Protein AF-A0A495Y9P1-F1 (afdb_monomer_lite)

Secondary structure (DSSP, 8-state):
------S----HHHHHHHHHHHHT--------GGG--TT--S------HHHHHH-TT-PPPPHHHHHHHHH---

Sequence (74 aa):
TVNVCSGVAHSLTDIVDMCREISGHDLSVEVNPAFVRANEVK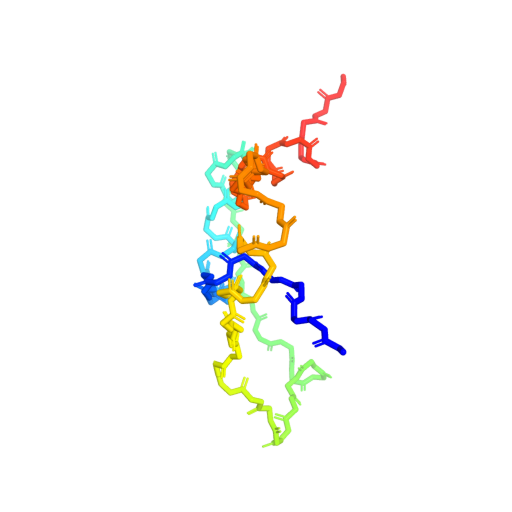MLTGVRGKLRAAVPDIAPIDLRSTLRWMLATD

Radius of gyration: 15.87 Å; chains: 1; bounding box: 38×26×42 Å

Foldseek 3Di:
DFDDFPQDKDDPVRVVVLLCVLQVDDDDDDDDVVPDDPPDDRIDGDDRPVVCVVPVPDDDDDPSNVSNVVNDDD

pLDDT: mean 94.15, std 6.04, range [54.16, 97.75]

Structure (mmCIF, N/CA/C/O backbone):
data_AF-A0A495Y9P1-F1
#
_entry.id   AF-A0A495Y9P1-F1
#
loop_
_atom_site.group_PDB
_atom_site.id
_atom_site.type_symbol
_atom_site.label_atom_id
_atom_site.label_alt_id
_atom_site.label_comp_id
_atom_site.label_asym_id
_atom_site.label_entity_id
_atom_site.label_seq_id
_atom_site.pdbx_PDB_ins_code
_atom_site.Cartn_x
_atom_site.Cartn_y
_atom_site.Cartn_z
_atom_site.occupancy
_atom_site.B_iso_or_equiv
_atom_site.auth_seq_id
_atom_site.auth_comp_id
_atom_site.auth_asym_id
_atom_site.auth_atom_id
_atom_site.pdbx_PDB_model_num
ATOM 1 N N . THR A 1 1 ? 1.670 3.060 -23.769 1.00 94.94 1 THR A N 1
ATOM 2 C CA . THR A 1 1 ? 1.260 3.028 -22.348 1.00 94.94 1 THR A CA 1
ATOM 3 C C . THR A 1 1 ? 2.202 2.161 -21.541 1.00 94.94 1 THR A C 1
ATOM 5 O O . THR A 1 1 ? 2.610 1.108 -22.030 1.00 94.94 1 THR A O 1
ATOM 8 N N . VAL A 1 2 ? 2.560 2.603 -20.336 1.00 97.06 2 VAL A N 1
ATOM 9 C CA . VAL A 1 2 ? 3.487 1.927 -19.415 1.00 97.06 2 VAL A CA 1
ATOM 10 C C . VAL A 1 2 ? 2.857 1.921 -18.021 1.00 97.06 2 VAL A C 1
ATOM 12 O O . VAL A 1 2 ? 2.349 2.950 -17.588 1.00 97.06 2 VAL A O 1
ATOM 15 N N . ASN A 1 3 ? 2.879 0.778 -17.330 1.00 97.12 3 ASN A N 1
ATOM 16 C CA . ASN A 1 3 ? 2.444 0.699 -15.935 1.00 97.12 3 ASN A CA 1
ATOM 17 C C . ASN A 1 3 ? 3.471 1.383 -15.031 1.00 97.12 3 ASN A C 1
ATOM 19 O O . ASN A 1 3 ? 4.665 1.085 -15.123 1.00 97.12 3 ASN A O 1
ATOM 23 N N . VAL A 1 4 ? 2.996 2.229 -14.122 1.00 95.56 4 VAL A N 1
ATOM 24 C CA . VAL A 1 4 ? 3.812 2.835 -13.068 1.00 95.56 4 VAL A CA 1
ATOM 25 C C . VAL A 1 4 ? 3.374 2.239 -11.738 1.00 95.56 4 VAL A C 1
ATOM 27 O O . VAL A 1 4 ? 2.267 2.486 -11.273 1.00 95.56 4 VAL A O 1
ATOM 30 N N . CYS A 1 5 ? 4.216 1.384 -11.162 1.00 95.56 5 CYS A N 1
ATOM 31 C CA . CYS A 1 5 ? 3.916 0.663 -9.927 1.00 95.56 5 CYS A CA 1
ATOM 32 C C . CYS A 1 5 ? 5.203 0.176 -9.245 1.00 95.56 5 CYS A C 1
ATOM 34 O O . CYS A 1 5 ? 6.241 0.009 -9.893 1.00 95.56 5 CYS A O 1
ATOM 36 N N . SER A 1 6 ? 5.127 -0.120 -7.946 1.00 95.19 6 SER A N 1
ATOM 37 C CA . SER A 1 6 ? 6.220 -0.735 -7.176 1.00 95.19 6 SER A CA 1
ATOM 38 C C . SER A 1 6 ? 6.473 -2.196 -7.573 1.00 95.19 6 SER A C 1
ATOM 40 O O . SER A 1 6 ? 7.587 -2.692 -7.432 1.00 95.19 6 SER A O 1
ATOM 42 N N . GLY A 1 7 ? 5.451 -2.888 -8.084 1.00 95.44 7 GLY A N 1
ATOM 43 C CA . GLY A 1 7 ? 5.483 -4.339 -8.293 1.00 95.44 7 GLY A CA 1
ATOM 44 C C . GLY A 1 7 ? 5.409 -5.155 -7.002 1.00 95.44 7 GLY A C 1
ATOM 45 O O . GLY A 1 7 ? 5.627 -6.361 -7.041 1.00 95.44 7 GLY A O 1
ATOM 46 N N . VAL A 1 8 ? 5.103 -4.505 -5.878 1.00 95.44 8 VAL A N 1
ATOM 47 C CA . VAL A 1 8 ? 4.952 -5.122 -4.559 1.00 95.44 8 VAL A CA 1
ATOM 48 C C . VAL A 1 8 ? 3.561 -4.772 -4.039 1.00 95.44 8 VAL A C 1
ATOM 50 O O . VAL A 1 8 ? 3.186 -3.599 -4.035 1.00 95.44 8 VAL A O 1
ATOM 53 N N . ALA A 1 9 ? 2.799 -5.789 -3.640 1.00 96.56 9 ALA A N 1
ATOM 54 C CA . ALA A 1 9 ? 1.525 -5.612 -2.950 1.00 96.56 9 ALA A CA 1
ATOM 55 C C . ALA A 1 9 ? 1.753 -5.600 -1.436 1.00 96.56 9 ALA A C 1
ATOM 57 O O . ALA A 1 9 ? 2.596 -6.344 -0.940 1.00 96.56 9 ALA A O 1
ATOM 58 N N . HIS A 1 10 ? 0.964 -4.801 -0.725 1.00 97.38 10 HIS A N 1
ATOM 59 C CA . HIS A 1 10 ? 0.906 -4.780 0.734 1.00 97.38 10 HIS A CA 1
ATOM 60 C C . HIS A 1 10 ? -0.553 -4.893 1.164 1.00 97.38 10 HIS A C 1
ATOM 62 O O . HIS A 1 10 ? -1.426 -4.280 0.540 1.00 97.38 10 HIS A O 1
ATOM 68 N N . SER A 1 11 ? -0.823 -5.675 2.207 1.00 96.81 11 SER A N 1
ATOM 69 C CA . SER A 1 11 ? -2.141 -5.672 2.838 1.00 96.81 11 SER A CA 1
ATOM 70 C C . SER A 1 11 ? -2.335 -4.382 3.649 1.00 96.81 11 SER A C 1
ATOM 72 O O . SER A 1 11 ? -1.365 -3.725 4.032 1.00 96.81 11 SER A O 1
ATOM 74 N N . LEU A 1 12 ? -3.586 -4.003 3.937 1.00 95.38 12 LEU A N 1
ATOM 75 C CA . LEU A 1 12 ? -3.846 -2.877 4.844 1.00 95.38 12 LEU A CA 1
ATOM 76 C C . LEU A 1 12 ? -3.276 -3.143 6.244 1.00 95.38 12 LEU A C 1
ATOM 78 O O . LEU A 1 12 ? -2.764 -2.222 6.872 1.00 95.38 12 LEU A O 1
ATOM 82 N N . THR A 1 13 ? -3.318 -4.396 6.702 1.00 95.06 13 THR A N 1
ATOM 83 C CA . THR A 1 13 ? -2.735 -4.810 7.982 1.00 95.06 13 THR A CA 1
ATOM 84 C C . THR A 1 13 ? -1.224 -4.589 7.996 1.00 95.06 13 THR A C 1
ATOM 86 O O 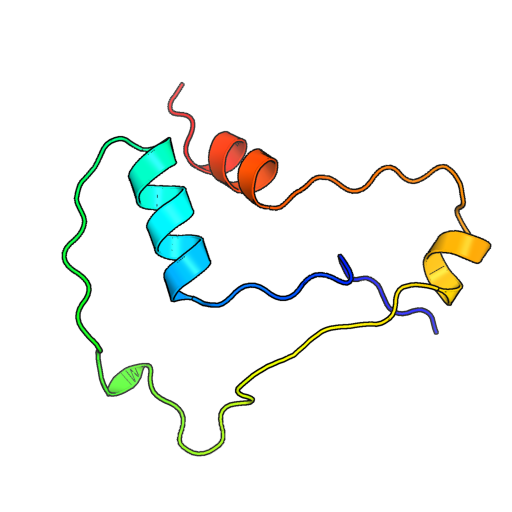. THR A 1 13 ? -0.738 -3.945 8.918 1.00 95.06 13 THR A O 1
ATOM 89 N N . ASP A 1 14 ? -0.506 -4.985 6.936 1.00 96.69 14 ASP A N 1
ATOM 90 C CA . ASP A 1 14 ? 0.950 -4.787 6.836 1.00 96.69 14 ASP A CA 1
ATOM 91 C C . ASP A 1 14 ? 1.308 -3.298 6.949 1.00 96.69 14 ASP A C 1
ATOM 93 O O . ASP A 1 14 ? 2.289 -2.922 7.587 1.00 96.69 14 ASP A O 1
ATOM 97 N N . ILE A 1 15 ? 0.509 -2.432 6.315 1.00 97.25 15 ILE A N 1
ATOM 98 C CA . ILE A 1 15 ? 0.715 -0.980 6.340 1.00 97.25 15 ILE A CA 1
ATOM 99 C C . ILE A 1 15 ? 0.473 -0.418 7.740 1.00 97.25 15 ILE A C 1
ATOM 101 O O . ILE A 1 15 ? 1.277 0.383 8.215 1.00 97.25 15 ILE A O 1
ATOM 105 N N . VAL A 1 16 ? -0.597 -0.843 8.413 1.00 96.75 16 VAL A N 1
ATOM 106 C CA . VAL A 1 16 ? -0.884 -0.419 9.790 1.00 96.75 16 VAL A CA 1
ATOM 107 C C . VAL A 1 16 ? 0.219 -0.879 10.743 1.00 96.75 16 VAL A C 1
ATOM 109 O O . VAL A 1 16 ? 0.664 -0.080 11.565 1.00 96.75 16 VAL A O 1
ATOM 112 N N . ASP A 1 17 ? 0.713 -2.107 10.599 1.00 96.56 17 ASP A N 1
ATOM 113 C CA . ASP A 1 17 ? 1.811 -2.629 11.417 1.00 96.56 17 ASP A CA 1
ATOM 114 C C . ASP A 1 17 ? 3.109 -1.850 11.184 1.00 96.56 17 ASP A C 1
ATOM 116 O O . ASP A 1 17 ? 3.764 -1.438 12.143 1.00 96.56 17 ASP A O 1
ATOM 120 N N . MET A 1 18 ? 3.434 -1.522 9.928 1.00 96.75 18 MET A N 1
ATOM 121 C CA . MET A 1 18 ? 4.555 -0.626 9.626 1.00 96.75 18 MET A CA 1
ATOM 122 C C . MET A 1 18 ? 4.392 0.739 10.308 1.00 96.75 18 MET A C 1
ATOM 124 O O . MET A 1 18 ? 5.355 1.251 10.876 1.00 96.75 18 MET A O 1
ATOM 128 N N . CYS A 1 19 ? 3.193 1.326 10.296 1.00 96.50 19 CYS A N 1
ATOM 129 C CA . CYS A 1 19 ? 2.926 2.597 10.975 1.00 96.50 19 CYS A CA 1
ATOM 130 C C . CYS A 1 19 ? 3.050 2.494 12.505 1.00 96.50 19 CYS A C 1
ATOM 132 O O . CYS A 1 19 ? 3.603 3.412 13.118 1.00 96.50 19 CYS A O 1
ATOM 134 N N . ARG A 1 20 ? 2.582 1.400 13.127 1.00 95.81 20 ARG A N 1
ATOM 135 C CA . ARG A 1 20 ? 2.760 1.136 14.571 1.00 95.81 20 ARG A CA 1
ATOM 136 C C . ARG A 1 20 ? 4.239 1.126 14.937 1.00 95.81 20 ARG A C 1
ATOM 138 O O . ARG A 1 20 ? 4.669 1.888 15.797 1.00 95.81 20 ARG A O 1
ATOM 145 N N . GLU A 1 21 ? 5.030 0.331 14.221 1.00 95.38 21 GLU A N 1
ATOM 146 C CA . GLU A 1 21 ? 6.473 0.220 14.454 1.00 95.38 21 GLU A CA 1
ATOM 147 C C . GLU A 1 21 ? 7.211 1.547 14.257 1.00 95.38 21 GLU A C 1
ATOM 149 O O . GLU A 1 21 ? 8.099 1.881 15.036 1.00 95.38 21 GLU A O 1
ATOM 154 N N . ILE A 1 22 ? 6.870 2.298 13.204 1.00 95.88 22 ILE A N 1
ATOM 155 C CA . ILE A 1 22 ? 7.528 3.572 12.885 1.00 95.88 22 ILE A CA 1
ATOM 156 C C . ILE A 1 22 ? 7.198 4.635 13.931 1.00 95.88 22 ILE A C 1
ATOM 158 O O . ILE A 1 22 ? 8.084 5.380 14.339 1.00 95.88 22 ILE A O 1
ATOM 162 N N . SER A 1 23 ? 5.932 4.725 14.333 1.00 94.50 23 SER A N 1
ATOM 163 C CA . SER A 1 23 ? 5.466 5.780 15.234 1.00 94.50 23 SER A CA 1
ATOM 164 C C . SER A 1 23 ? 5.652 5.448 16.717 1.00 94.50 23 SER A C 1
ATOM 166 O O . SER A 1 23 ? 5.537 6.338 17.552 1.00 94.50 23 SER A O 1
ATOM 168 N N . GLY A 1 24 ? 5.921 4.183 17.057 1.00 94.69 24 GLY A N 1
ATOM 169 C CA . GLY A 1 24 ? 6.018 3.708 18.439 1.00 94.69 24 GLY A CA 1
ATOM 170 C C . GLY A 1 24 ? 4.676 3.637 19.176 1.00 94.69 24 GLY A C 1
ATOM 171 O O . GLY A 1 24 ? 4.661 3.379 20.379 1.00 94.69 24 GLY A O 1
ATOM 172 N N . HIS A 1 25 ? 3.555 3.856 18.484 1.00 93.81 25 HIS A N 1
ATOM 173 C CA . HIS A 1 25 ? 2.221 3.780 19.068 1.00 93.81 25 HIS A CA 1
ATOM 174 C C . HIS A 1 25 ? 1.608 2.398 18.874 1.00 93.81 25 HIS A C 1
ATOM 176 O O . HIS A 1 25 ? 1.640 1.835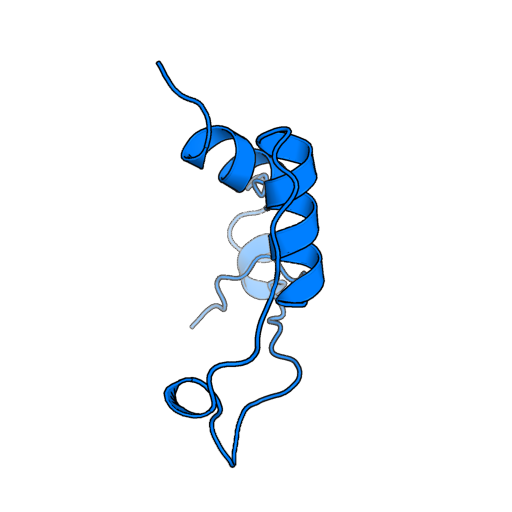 17.777 1.00 93.81 25 HIS A O 1
ATOM 182 N N . ASP A 1 26 ? 0.959 1.901 19.924 1.00 93.31 26 ASP A N 1
ATOM 183 C CA . ASP A 1 26 ? -0.002 0.818 19.775 1.00 93.31 26 ASP A CA 1
ATOM 184 C C . ASP A 1 26 ? -1.349 1.392 19.311 1.00 93.31 26 ASP A C 1
ATOM 186 O O . ASP A 1 26 ? -1.822 2.412 19.817 1.00 93.31 26 ASP A O 1
ATOM 190 N N . LEU A 1 27 ? -1.951 0.761 18.308 1.00 90.81 27 LEU A N 1
ATOM 191 C CA . LEU A 1 27 ? -3.165 1.243 17.646 1.00 90.81 27 LEU A CA 1
ATOM 192 C C . LEU A 1 27 ? -4.247 0.177 17.778 1.00 90.81 27 LEU A C 1
ATOM 194 O O . LEU A 1 27 ? -4.044 -0.938 17.309 1.00 90.81 27 LEU A O 1
ATOM 198 N N . SER A 1 28 ? -5.416 0.501 18.329 1.00 92.81 28 SER A N 1
ATOM 199 C CA . SER A 1 28 ? -6.582 -0.385 18.198 1.00 92.81 28 SER A CA 1
ATOM 200 C C . SER A 1 28 ? -7.156 -0.261 16.786 1.00 92.81 28 SER A C 1
ATOM 202 O O . SER A 1 28 ? -7.370 0.851 16.302 1.00 92.81 28 SER A O 1
ATOM 204 N N . VAL A 1 29 ? -7.389 -1.388 16.110 1.00 93.50 29 VAL A N 1
ATOM 205 C CA . VAL A 1 29 ? -7.932 -1.416 14.744 1.00 93.50 29 VAL A CA 1
ATOM 206 C C . VAL A 1 29 ? -9.324 -2.024 14.777 1.00 93.50 29 VAL A C 1
ATOM 208 O O . VAL A 1 29 ? -9.488 -3.196 15.107 1.00 93.50 29 VAL A O 1
ATOM 211 N N . GLU A 1 30 ? -10.313 -1.236 14.367 1.00 96.06 30 GLU A N 1
ATOM 212 C CA . GLU A 1 30 ? -11.704 -1.663 14.248 1.00 96.06 30 GLU A CA 1
ATOM 213 C C . GLU A 1 30 ? -12.193 -1.509 12.804 1.00 96.06 30 GLU A C 1
ATOM 215 O O . GLU A 1 30 ? -11.835 -0.564 12.096 1.00 96.06 30 GLU A O 1
ATOM 220 N N . VAL A 1 31 ? -13.027 -2.447 12.349 1.00 95.12 31 VAL A N 1
ATOM 221 C CA . VAL A 1 31 ? -13.609 -2.398 11.004 1.00 95.12 31 VAL A CA 1
ATOM 222 C C . VAL A 1 31 ? -14.860 -1.532 11.034 1.00 95.12 31 VAL A C 1
ATOM 224 O O . VAL A 1 31 ? -15.881 -1.932 11.585 1.00 95.12 31 VAL A O 1
ATOM 227 N N . ASN A 1 32 ? -14.807 -0.373 10.380 1.00 95.94 32 ASN A N 1
ATOM 228 C CA . ASN A 1 32 ? -15.999 0.422 10.107 1.00 95.94 32 ASN A CA 1
ATOM 229 C C . ASN A 1 32 ? -16.706 -0.116 8.845 1.00 95.94 32 ASN A C 1
ATOM 231 O O . ASN A 1 32 ? -16.141 0.001 7.752 1.00 95.94 32 ASN A O 1
ATOM 235 N N . PRO A 1 33 ? -17.941 -0.652 8.943 1.00 95.62 33 PRO A N 1
ATOM 236 C CA . PRO A 1 33 ? -18.668 -1.185 7.790 1.00 95.62 33 PRO A CA 1
ATOM 237 C C . PRO A 1 33 ? -18.877 -0.164 6.664 1.00 95.62 33 PRO A C 1
ATOM 239 O O . PRO A 1 33 ? -18.968 -0.559 5.506 1.00 95.62 33 PRO A O 1
ATOM 242 N N . ALA A 1 34 ? -18.886 1.140 6.968 1.00 96.69 34 ALA A N 1
ATOM 243 C CA . ALA A 1 34 ? -18.986 2.200 5.964 1.00 96.69 34 ALA A CA 1
ATOM 244 C C . ALA A 1 34 ? -17.775 2.257 5.009 1.00 96.69 34 ALA A C 1
ATOM 246 O O . ALA A 1 34 ? -17.889 2.805 3.913 1.00 96.69 34 ALA A O 1
ATOM 247 N N . PHE A 1 35 ? -16.626 1.689 5.397 1.00 94.56 35 PHE A N 1
ATOM 248 C CA . PHE A 1 35 ? -15.432 1.588 4.549 1.00 94.56 35 PHE A CA 1
ATOM 249 C C . PHE A 1 35 ? -15.320 0.252 3.802 1.00 94.56 35 PHE A C 1
ATOM 251 O O . PHE A 1 35 ? -14.432 0.097 2.963 1.00 94.56 35 PHE A O 1
ATOM 258 N N . VAL A 1 36 ? -16.213 -0.708 4.060 1.00 94.62 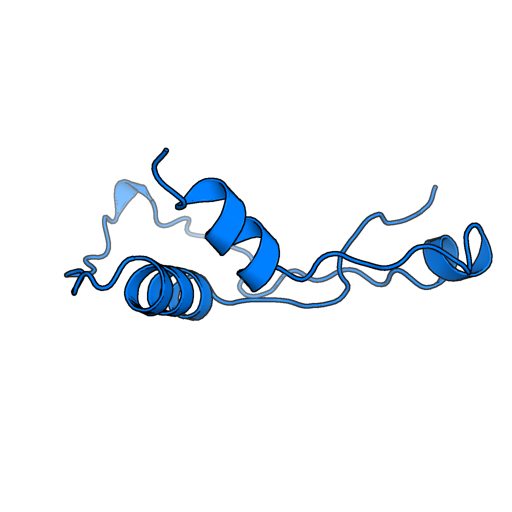36 VAL A N 1
ATOM 259 C CA . VAL A 1 36 ? -16.198 -2.020 3.403 1.00 94.62 36 VAL A CA 1
ATOM 260 C C . VAL A 1 36 ? -16.996 -1.952 2.104 1.00 94.62 36 VAL A C 1
ATOM 262 O O . VAL A 1 36 ? -18.183 -1.629 2.101 1.00 94.62 36 VAL A O 1
ATOM 265 N N . ARG A 1 37 ? -16.362 -2.298 0.980 1.00 95.12 37 ARG A N 1
ATOM 266 C CA . ARG A 1 37 ? -17.037 -2.392 -0.322 1.00 95.12 37 ARG A CA 1
ATOM 267 C C . ARG A 1 37 ? -17.340 -3.848 -0.662 1.00 95.12 37 ARG A C 1
ATOM 269 O O . ARG A 1 37 ? -16.474 -4.709 -0.546 1.00 95.12 37 ARG A O 1
ATOM 276 N N . ALA A 1 38 ? -18.557 -4.117 -1.137 1.00 91.50 38 ALA A N 1
ATOM 277 C CA . ALA A 1 38 ? -19.008 -5.476 -1.458 1.00 91.50 38 ALA A CA 1
ATOM 278 C C . ALA A 1 38 ? -18.194 -6.157 -2.579 1.00 91.50 38 ALA A C 1
ATOM 280 O O . ALA A 1 38 ? -18.022 -7.370 -2.558 1.00 91.50 38 ALA A O 1
ATOM 281 N N . ASN A 1 39 ? -17.666 -5.379 -3.531 1.00 92.50 39 ASN A N 1
ATOM 282 C CA . ASN A 1 39 ? -16.926 -5.871 -4.701 1.00 92.50 39 ASN A CA 1
ATOM 283 C C . ASN A 1 39 ? -15.458 -5.413 -4.686 1.00 92.50 39 ASN A C 1
ATOM 285 O O . ASN A 1 39 ? -14.925 -4.976 -5.705 1.00 92.50 39 ASN A O 1
ATOM 289 N N . GLU A 1 40 ? -14.821 -5.439 -3.516 1.00 91.25 40 GLU A N 1
ATOM 290 C CA . GLU A 1 40 ? -13.436 -4.986 -3.368 1.00 91.25 40 GLU A CA 1
ATOM 291 C C . GLU A 1 40 ? -12.439 -5.981 -3.989 1.00 91.25 40 GLU A C 1
ATOM 293 O O . GLU A 1 40 ? -12.554 -7.203 -3.839 1.00 91.25 40 GLU A O 1
ATOM 298 N N . VAL A 1 41 ? -11.420 -5.454 -4.671 1.00 91.56 41 VAL A N 1
ATOM 299 C CA . VAL A 1 41 ? -10.321 -6.267 -5.200 1.00 91.56 41 VAL A CA 1
ATOM 300 C C . VAL A 1 41 ? -9.402 -6.652 -4.041 1.00 91.56 41 VAL A C 1
ATOM 302 O O . VAL A 1 41 ? -8.722 -5.805 -3.474 1.00 91.56 41 VAL A O 1
ATOM 305 N N . LYS A 1 42 ? -9.342 -7.946 -3.705 1.00 91.38 42 LYS A N 1
ATOM 306 C CA . LYS A 1 42 ? -8.542 -8.442 -2.566 1.00 91.38 42 LYS A CA 1
ATOM 307 C C . LYS A 1 42 ? -7.037 -8.204 -2.708 1.00 91.38 42 LYS A C 1
ATOM 309 O O . LYS A 1 42 ? -6.346 -8.041 -1.711 1.00 91.38 42 LYS A O 1
ATOM 314 N N . MET A 1 43 ? -6.525 -8.238 -3.935 1.00 94.19 43 MET A N 1
ATOM 315 C CA . MET A 1 43 ? -5.120 -7.991 -4.230 1.00 94.19 43 MET A CA 1
ATOM 316 C C . MET A 1 43 ? -5.002 -7.323 -5.590 1.00 94.19 43 MET A C 1
ATOM 318 O O . MET A 1 43 ? -5.469 -7.857 -6.595 1.00 94.19 43 MET A O 1
ATOM 322 N N . LEU A 1 44 ? -4.340 -6.172 -5.614 1.00 95.94 44 LEU A N 1
ATOM 323 C CA . LE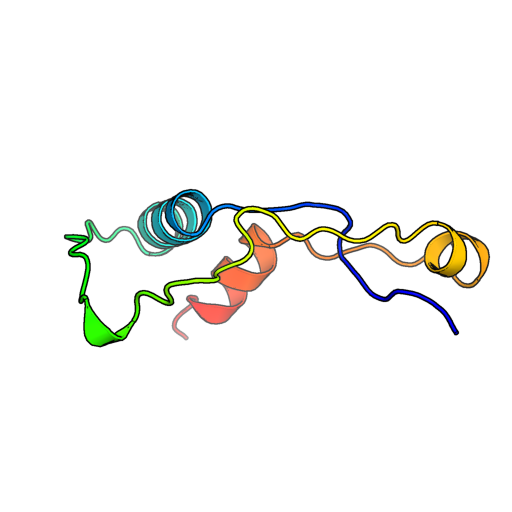U A 1 44 ? -3.999 -5.463 -6.834 1.00 95.94 44 LEU A CA 1
ATOM 324 C C . LEU A 1 44 ? -2.498 -5.189 -6.833 1.00 95.94 44 LEU A C 1
ATOM 326 O O . LEU A 1 44 ? -1.965 -4.568 -5.919 1.00 95.94 44 LEU A O 1
ATOM 330 N N . THR A 1 45 ? -1.816 -5.660 -7.870 1.00 97.12 45 THR A N 1
ATOM 331 C CA . THR A 1 45 ? -0.396 -5.395 -8.103 1.00 97.12 45 THR A CA 1
ATOM 332 C C . THR A 1 45 ? -0.148 -5.206 -9.592 1.00 97.12 45 THR A C 1
ATOM 334 O O . THR A 1 45 ? -0.936 -5.654 -10.426 1.00 97.12 45 THR A O 1
ATOM 337 N N . GLY A 1 46 ? 0.938 -4.523 -9.937 1.00 96.81 46 GLY A N 1
ATOM 338 C CA . GLY A 1 46 ? 1.285 -4.210 -11.318 1.00 96.81 46 GLY A CA 1
ATOM 339 C C . GLY A 1 46 ? 2.635 -4.784 -11.728 1.00 96.81 46 GLY A C 1
ATOM 340 O O . GLY A 1 46 ? 3.565 -4.881 -10.932 1.00 96.81 46 GLY A O 1
ATOM 341 N N . VAL A 1 47 ? 2.778 -5.105 -13.013 1.00 96.94 47 VAL A N 1
ATOM 342 C CA . VAL A 1 47 ? 4.071 -5.475 -13.603 1.00 96.94 47 VAL A CA 1
ATOM 343 C C . VAL A 1 47 ? 4.737 -4.232 -14.190 1.00 96.94 47 VAL A C 1
ATOM 345 O O . VAL A 1 47 ? 4.208 -3.620 -15.118 1.00 96.94 47 VAL A O 1
ATOM 348 N N . ARG A 1 48 ? 5.931 -3.894 -13.687 1.00 95.19 48 ARG A N 1
ATOM 349 C CA . ARG A 1 48 ? 6.722 -2.713 -14.094 1.00 95.19 48 ARG A CA 1
ATOM 350 C C . ARG A 1 48 ? 7.814 -2.991 -15.135 1.00 95.19 48 ARG A C 1
ATOM 352 O O . ARG A 1 48 ? 8.703 -2.170 -15.324 1.00 95.19 48 ARG A O 1
ATOM 359 N N . GLY A 1 49 ? 7.777 -4.140 -15.815 1.00 95.88 49 GLY A N 1
ATOM 360 C CA . GLY A 1 49 ? 8.826 -4.554 -16.761 1.00 95.88 49 GLY A CA 1
ATOM 361 C C . GLY A 1 49 ? 9.073 -3.539 -17.885 1.00 95.88 49 GLY A C 1
ATOM 362 O O . GLY A 1 49 ? 10.214 -3.159 -18.127 1.00 95.88 49 GLY A O 1
ATOM 363 N N . LYS A 1 50 ? 7.998 -3.018 -18.498 1.00 97.12 50 LYS A N 1
ATOM 364 C CA . LYS A 1 50 ? 8.099 -1.972 -19.534 1.00 97.12 50 LYS A CA 1
ATOM 365 C C . LYS A 1 50 ? 8.735 -0.680 -19.009 1.00 97.12 50 LYS A C 1
ATOM 367 O O . LYS A 1 50 ? 9.486 -0.048 -19.737 1.00 97.12 50 LYS A O 1
ATOM 372 N N . LEU A 1 51 ? 8.458 -0.310 -17.755 1.00 96.00 51 LEU A N 1
ATOM 373 C CA . LEU A 1 51 ? 9.045 0.875 -17.128 1.00 96.00 51 LEU A CA 1
ATOM 374 C C . LEU A 1 51 ? 10.542 0.684 -16.875 1.00 96.00 51 LEU A C 1
ATOM 376 O O . LEU A 1 51 ? 11.324 1.546 -17.250 1.00 96.00 51 LEU A O 1
ATOM 380 N N . ARG A 1 52 ? 10.948 -0.461 -16.307 1.00 94.94 52 ARG A N 1
ATOM 381 C CA . ARG A 1 52 ? 12.370 -0.752 -16.050 1.00 94.94 52 ARG A CA 1
ATOM 382 C C . ARG A 1 52 ? 13.193 -0.821 -17.334 1.00 94.94 52 ARG A C 1
ATOM 384 O O . ARG A 1 52 ? 14.343 -0.421 -17.326 1.00 94.94 52 ARG A O 1
ATOM 391 N N . ALA A 1 53 ? 12.614 -1.311 -18.430 1.00 96.50 53 ALA A N 1
ATOM 392 C CA . ALA A 1 53 ? 13.292 -1.312 -19.724 1.00 96.50 53 ALA A CA 1
ATOM 393 C C . ALA A 1 53 ? 13.464 0.107 -20.297 1.00 96.50 53 ALA A C 1
ATOM 395 O O . ALA A 1 53 ? 14.475 0.389 -20.928 1.00 96.50 53 ALA A O 1
ATOM 396 N N . ALA A 1 54 ? 12.485 0.993 -20.079 1.00 96.38 54 ALA A N 1
ATOM 397 C CA . ALA A 1 54 ? 12.538 2.374 -20.555 1.00 96.38 54 ALA A CA 1
ATOM 398 C C . ALA A 1 54 ? 13.440 3.277 -19.694 1.00 96.38 54 ALA A C 1
ATOM 400 O O . ALA A 1 54 ? 14.035 4.212 -20.218 1.00 96.38 54 ALA A O 1
ATOM 401 N N . VAL A 1 55 ? 13.524 3.012 -18.385 1.00 95.19 55 VAL A N 1
ATOM 402 C CA . VAL A 1 55 ? 14.318 3.783 -17.416 1.00 95.19 55 VAL A CA 1
ATOM 403 C C . VAL A 1 55 ? 15.025 2.804 -16.460 1.00 95.19 55 VAL A C 1
ATOM 405 O O . VAL A 1 55 ? 14.493 2.505 -15.388 1.00 95.19 55 VAL A O 1
ATOM 408 N N . PRO A 1 56 ? 16.188 2.246 -16.842 1.00 93.25 56 PRO A N 1
ATOM 409 C CA . PRO A 1 56 ? 16.836 1.162 -16.096 1.00 93.25 56 PRO A CA 1
ATOM 410 C C . PRO A 1 56 ? 17.406 1.594 -14.742 1.00 93.25 56 PRO A C 1
ATOM 412 O O . PRO A 1 56 ? 17.381 0.805 -13.797 1.00 93.25 56 PRO A O 1
ATOM 415 N N . ASP A 1 57 ? 17.837 2.849 -14.625 1.00 94.19 57 ASP A N 1
ATOM 416 C CA . ASP A 1 57 ? 18.548 3.359 -13.445 1.00 94.19 57 ASP A CA 1
ATOM 417 C C . ASP A 1 57 ? 17.615 3.891 -12.346 1.00 94.19 57 ASP A C 1
ATOM 419 O O . ASP A 1 57 ? 18.068 4.423 -11.332 1.00 94.19 57 ASP A O 1
ATOM 423 N N . ILE A 1 58 ? 16.295 3.760 -12.519 1.00 89.19 58 ILE A N 1
ATOM 424 C CA . ILE A 1 58 ? 15.342 4.218 -11.510 1.00 89.19 58 ILE A CA 1
ATOM 425 C C . ILE A 1 58 ? 15.387 3.305 -10.276 1.00 89.19 58 ILE A C 1
ATOM 427 O O . ILE A 1 58 ? 14.969 2.142 -10.300 1.00 89.19 58 ILE A O 1
ATOM 431 N N . ALA A 1 59 ? 15.876 3.854 -9.167 1.00 89.00 59 ALA A N 1
ATOM 432 C CA . ALA A 1 59 ? 15.812 3.207 -7.866 1.00 89.00 59 ALA A CA 1
ATOM 433 C C . ALA A 1 59 ? 14.419 3.436 -7.249 1.00 89.00 59 ALA A C 1
ATOM 435 O O . ALA A 1 59 ? 14.016 4.585 -7.057 1.00 89.00 59 ALA A O 1
ATOM 436 N N . PRO A 1 60 ? 13.645 2.380 -6.949 1.00 90.94 60 PRO A N 1
ATOM 437 C CA . PRO A 1 60 ? 12.373 2.547 -6.263 1.00 90.94 60 PRO A CA 1
ATOM 438 C C . PRO A 1 60 ? 12.601 2.899 -4.790 1.00 90.94 60 PRO A C 1
ATOM 440 O O . PRO A 1 60 ? 13.442 2.294 -4.130 1.00 90.94 60 PRO A O 1
ATOM 443 N N . ILE A 1 61 ? 11.794 3.821 -4.268 1.00 95.31 61 ILE A N 1
ATOM 444 C CA . ILE A 1 61 ? 11.675 4.056 -2.826 1.00 95.31 61 ILE A CA 1
ATOM 445 C C . ILE A 1 61 ? 10.717 2.997 -2.272 1.00 95.31 61 ILE A C 1
ATOM 447 O O . ILE A 1 61 ? 9.629 2.798 -2.821 1.00 95.31 61 ILE A O 1
ATOM 451 N N . ASP A 1 62 ? 11.128 2.272 -1.232 1.00 95.56 62 ASP A N 1
ATOM 452 C CA . ASP A 1 62 ? 10.267 1.289 -0.579 1.00 95.56 62 ASP A CA 1
ATOM 453 C C . ASP A 1 62 ? 9.205 1.969 0.297 1.00 95.56 62 ASP A C 1
ATOM 455 O O . ASP A 1 62 ? 9.402 3.071 0.817 1.00 95.56 62 ASP A O 1
ATOM 459 N N . LEU A 1 63 ? 8.072 1.288 0.487 1.00 97.75 63 LEU A N 1
ATOM 460 C CA . LEU A 1 63 ? 6.930 1.854 1.201 1.00 97.75 63 LEU A CA 1
ATOM 461 C C . LEU A 1 63 ? 7.269 2.234 2.649 1.00 97.75 63 LEU A C 1
ATOM 463 O O . LEU A 1 63 ? 6.787 3.254 3.134 1.00 97.75 63 LEU A O 1
ATOM 467 N N . ARG A 1 64 ? 8.125 1.469 3.337 1.00 97.19 64 ARG A N 1
ATOM 468 C CA . ARG A 1 64 ? 8.499 1.759 4.728 1.00 97.19 64 ARG A CA 1
ATOM 469 C C . ARG A 1 64 ? 9.304 3.053 4.826 1.00 97.19 64 ARG A C 1
ATOM 471 O O . ARG A 1 64 ? 9.120 3.810 5.777 1.00 97.19 64 ARG A O 1
ATOM 478 N N . SER A 1 65 ? 10.195 3.317 3.873 1.00 97.00 65 SER A N 1
ATOM 479 C CA . SER A 1 65 ? 10.922 4.590 3.787 1.00 97.00 65 SER A CA 1
ATOM 480 C C . SER A 1 65 ? 9.971 5.764 3.535 1.00 97.00 65 SER A C 1
ATOM 482 O O . SER A 1 65 ? 10.092 6.794 4.196 1.00 97.00 65 SER A O 1
ATOM 484 N N . THR A 1 66 ? 8.969 5.591 2.667 1.00 97.25 66 THR A N 1
ATOM 485 C CA . THR A 1 66 ? 7.916 6.599 2.458 1.00 97.25 66 THR A CA 1
ATOM 486 C C . THR A 1 66 ? 7.095 6.849 3.725 1.00 97.25 66 THR A C 1
ATOM 488 O O . THR A 1 66 ? 6.915 8.001 4.103 1.00 97.25 66 THR A O 1
ATOM 491 N N . LEU A 1 67 ? 6.641 5.799 4.418 1.00 97.50 67 LEU A N 1
ATOM 492 C CA . LEU A 1 67 ? 5.883 5.933 5.668 1.00 97.50 67 LEU A CA 1
ATOM 493 C C . LEU A 1 67 ? 6.707 6.613 6.767 1.00 97.50 67 LEU A C 1
ATOM 495 O O . LEU A 1 67 ? 6.182 7.463 7.477 1.00 97.50 67 LEU A O 1
ATOM 499 N N . ARG A 1 68 ? 8.005 6.297 6.874 1.00 96.94 68 ARG A N 1
ATOM 500 C CA . ARG A 1 68 ? 8.923 6.989 7.795 1.00 96.94 68 ARG A CA 1
ATOM 501 C C . ARG A 1 68 ? 9.013 8.476 7.499 1.00 96.94 68 ARG A C 1
ATOM 503 O O . ARG A 1 68 ? 8.940 9.265 8.427 1.00 96.94 68 ARG A O 1
ATOM 510 N N . 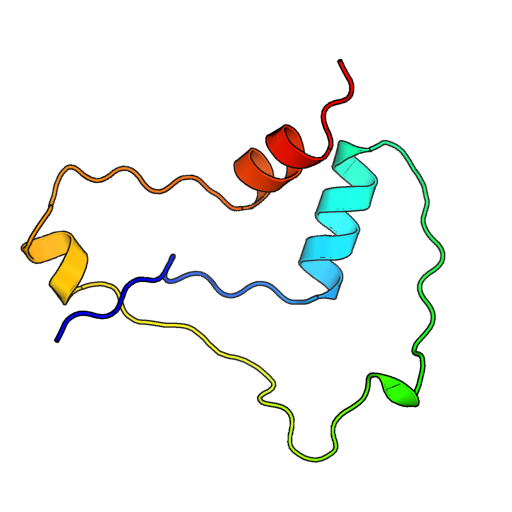TRP A 1 69 ? 9.138 8.852 6.229 1.00 96.88 69 TRP A N 1
ATOM 511 C CA . TRP A 1 69 ? 9.144 10.258 5.832 1.00 96.88 69 TRP A CA 1
ATOM 512 C C . TRP A 1 69 ? 7.820 10.962 6.160 1.00 96.88 69 TRP A C 1
ATOM 514 O O . TRP A 1 69 ? 7.842 12.074 6.668 1.00 96.88 69 TRP A O 1
ATOM 524 N N . MET A 1 70 ? 6.678 10.310 5.927 1.00 96.69 70 MET A N 1
ATOM 525 C CA . MET A 1 70 ? 5.359 10.890 6.212 1.00 96.69 70 MET A CA 1
ATOM 526 C C . MET A 1 70 ? 5.060 11.043 7.710 1.00 96.69 70 MET A C 1
ATOM 528 O O . MET A 1 70 ? 4.305 11.934 8.084 1.00 96.69 70 MET A O 1
ATOM 532 N N . LEU A 1 71 ? 5.586 10.141 8.543 1.00 95.38 71 LEU A N 1
ATOM 533 C CA . LEU A 1 71 ? 5.327 10.095 9.986 1.00 95.38 71 LEU A CA 1
ATOM 534 C C . LEU A 1 71 ? 6.413 10.776 10.825 1.00 95.38 71 LEU A C 1
ATOM 536 O O . LEU A 1 71 ? 6.232 10.914 12.033 1.00 95.38 71 LEU A O 1
ATOM 540 N N . ALA A 1 72 ? 7.534 11.175 10.222 1.00 85.88 72 ALA A N 1
ATOM 541 C CA . ALA A 1 72 ? 8.545 11.960 10.911 1.00 85.88 72 ALA A CA 1
ATOM 542 C C . ALA A 1 72 ? 7.941 13.313 11.318 1.00 85.88 72 ALA A C 1
ATOM 544 O O . ALA A 1 72 ? 7.475 14.074 10.473 1.00 85.88 72 ALA A O 1
ATOM 545 N N . THR A 1 73 ? 7.923 13.595 12.618 1.00 68.19 73 THR A N 1
ATOM 546 C CA . THR A 1 73 ? 7.652 14.931 13.156 1.00 68.19 73 THR A CA 1
ATOM 547 C C . THR A 1 73 ? 8.948 15.733 13.162 1.00 68.19 73 THR A C 1
ATOM 549 O O . THR A 1 73 ? 9.951 15.230 13.674 1.00 68.19 73 THR A O 1
ATOM 552 N N . ASP A 1 74 ? 8.911 16.946 12.609 1.00 54.16 74 ASP A N 1
ATOM 553 C CA . ASP A 1 74 ? 9.946 17.967 12.828 1.00 54.16 74 ASP A CA 1
ATOM 554 C C . ASP A 1 74 ? 10.011 18.399 14.305 1.00 54.16 74 ASP A C 1
ATOM 556 O O . ASP A 1 74 ? 8.941 18.442 14.964 1.00 54.16 74 ASP A O 1
#